Protein AF-A0AAN4U0B3-F1 (afdb_monomer_lite)

Sequence (94 aa):
MAAETITVPLDTIVPISKFGHAGASGEFAKVEDDTPVTVLRNGEPTYFIINAHDYRIYRQAVIAAENRQARHEALNGIGKRFGSVDDLLTSSPA

Radius of gyration: 21.49 Å; chains: 1; bounding box: 45×33×56 Å

pLDDT: mean 83.3, std 13.89, range [41.31, 95.75]

Structure (mmCIF, N/CA/C/O backbone):
data_AF-A0AAN4U0B3-F1
#
_entry.id   AF-A0AAN4U0B3-F1
#
loop_
_atom_site.group_PDB
_atom_site.id
_atom_site.type_symbol
_atom_site.label_atom_id
_atom_site.label_alt_id
_atom_site.label_comp_id
_atom_site.label_asym_id
_atom_site.label_entity_id
_atom_site.label_seq_id
_atom_site.pdbx_PDB_ins_code
_atom_site.Cartn_x
_atom_site.Cartn_y
_atom_site.Cartn_z
_atom_site.occupancy
_atom_site.B_iso_or_equiv
_atom_site.auth_seq_id
_atom_site.auth_comp_id
_atom_site.auth_asym_id
_atom_site.auth_atom_id
_atom_site.pdbx_PDB_model_num
ATOM 1 N N . MET A 1 1 ? -12.952 -12.132 -19.964 1.00 41.31 1 MET A N 1
ATOM 2 C CA . MET A 1 1 ? -12.142 -11.823 -18.771 1.00 41.31 1 MET A CA 1
ATOM 3 C C . MET A 1 1 ? -13.006 -12.151 -17.573 1.00 41.31 1 MET A C 1
ATOM 5 O O . MET A 1 1 ? -14.111 -11.628 -17.511 1.00 41.31 1 MET A O 1
ATOM 9 N N . ALA A 1 2 ? -12.603 -13.103 -16.730 1.00 46.09 2 ALA A N 1
ATOM 10 C CA . ALA A 1 2 ? -13.331 -13.362 -15.491 1.00 46.09 2 ALA A CA 1
ATOM 11 C C . ALA A 1 2 ? -13.211 -12.104 -14.627 1.00 46.09 2 ALA A C 1
ATOM 13 O O . ALA A 1 2 ? -12.109 -11.576 -14.493 1.00 46.09 2 ALA A O 1
ATOM 14 N N . ALA A 1 3 ? -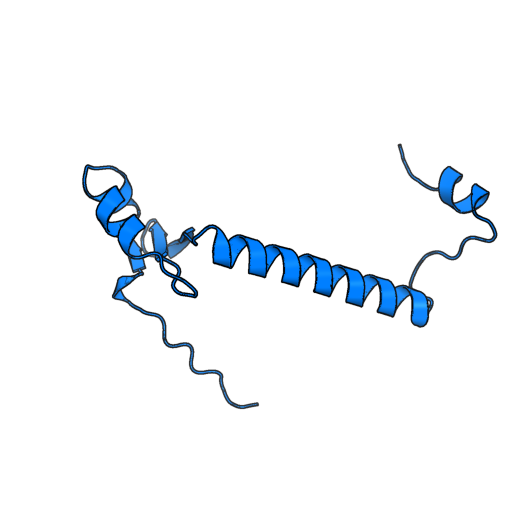14.333 -11.582 -14.132 1.00 50.88 3 ALA A N 1
ATOM 15 C CA . ALA A 1 3 ? -14.297 -10.513 -13.148 1.00 50.88 3 ALA A CA 1
ATOM 16 C C . ALA A 1 3 ? -13.560 -11.069 -11.928 1.00 50.88 3 ALA A C 1
ATOM 18 O O . ALA A 1 3 ? -14.027 -12.021 -11.307 1.00 50.88 3 ALA A O 1
ATOM 19 N N . GLU A 1 4 ? -12.369 -10.545 -11.664 1.00 51.53 4 GLU A N 1
ATOM 20 C CA . GLU A 1 4 ? -11.607 -10.888 -10.476 1.00 51.53 4 GLU A CA 1
ATOM 21 C C . GLU A 1 4 ? -12.431 -10.425 -9.273 1.00 51.53 4 GLU A C 1
ATOM 23 O O . GLU A 1 4 ? -12.619 -9.231 -9.040 1.00 51.53 4 GLU A O 1
ATOM 28 N N . THR A 1 5 ? -13.052 -11.378 -8.579 1.00 43.97 5 THR A N 1
ATOM 29 C CA . THR A 1 5 ? -13.815 -11.104 -7.362 1.00 43.97 5 THR A CA 1
ATOM 30 C C . THR A 1 5 ? -12.822 -10.711 -6.278 1.00 43.97 5 THR A C 1
ATOM 32 O O . THR A 1 5 ? -12.145 -11.565 -5.712 1.00 43.97 5 THR A O 1
ATOM 35 N N . ILE A 1 6 ? -12.713 -9.409 -6.017 1.00 55.28 6 ILE A N 1
ATOM 36 C CA . ILE A 1 6 ? -11.873 -8.878 -4.945 1.00 55.28 6 ILE A CA 1
ATOM 37 C C . ILE A 1 6 ? -12.631 -9.075 -3.631 1.00 55.28 6 ILE A C 1
ATOM 39 O O . ILE A 1 6 ? -13.550 -8.323 -3.302 1.00 55.28 6 ILE A O 1
ATOM 43 N N . THR A 1 7 ? -12.262 -10.109 -2.883 1.00 51.22 7 THR A N 1
ATOM 44 C CA . THR A 1 7 ? -12.706 -10.280 -1.498 1.00 51.22 7 THR A CA 1
ATOM 45 C C . THR A 1 7 ? -11.858 -9.360 -0.629 1.00 51.22 7 THR A C 1
ATOM 47 O O . THR A 1 7 ? -10.679 -9.629 -0.422 1.00 51.22 7 THR A O 1
ATOM 50 N N . VAL A 1 8 ? -12.435 -8.255 -0.153 1.00 57.16 8 VAL A N 1
ATOM 51 C CA . VAL A 1 8 ? -11.745 -7.344 0.770 1.00 57.16 8 VAL A CA 1
ATOM 52 C C . VAL A 1 8 ? -12.036 -7.800 2.202 1.00 57.16 8 VAL A C 1
ATOM 54 O O . VAL A 1 8 ? -13.211 -7.824 2.586 1.00 57.16 8 VAL A O 1
ATOM 57 N N . PRO A 1 9 ? -11.020 -8.158 3.003 1.00 65.38 9 PRO A N 1
ATOM 58 C CA . PRO A 1 9 ? -11.209 -8.445 4.418 1.00 65.38 9 PRO A CA 1
ATOM 59 C C . PRO A 1 9 ? -11.706 -7.174 5.123 1.00 65.38 9 PRO A C 1
ATOM 61 O O . PRO A 1 9 ? -11.016 -6.159 5.177 1.00 65.38 9 PRO A O 1
ATOM 64 N N . LEU A 1 10 ? -12.949 -7.180 5.611 1.00 73.56 10 LEU A N 1
ATOM 65 C CA . LEU A 1 10 ? -13.540 -6.024 6.307 1.00 73.56 10 LEU A CA 1
ATOM 66 C C . LEU A 1 10 ? -12.859 -5.758 7.659 1.00 73.56 10 LEU A C 1
ATOM 68 O O . LEU A 1 10 ? -12.867 -4.636 8.157 1.00 73.56 10 LEU A O 1
ATOM 72 N N . ASP A 1 11 ? -12.272 -6.790 8.254 1.00 81.62 11 ASP A N 1
ATOM 73 C CA . ASP A 1 11 ? -11.557 -6.789 9.529 1.00 81.62 11 ASP A CA 1
ATOM 74 C C . ASP A 1 11 ? -10.230 -6.019 9.491 1.00 81.62 11 ASP A C 1
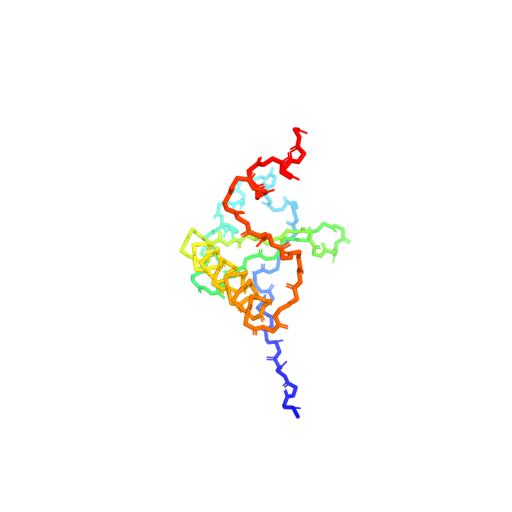ATOM 76 O O . ASP A 1 11 ? -9.776 -5.518 10.532 1.00 81.62 11 ASP A O 1
ATOM 80 N N . THR A 1 12 ? -9.657 -5.853 8.296 1.00 87.00 12 THR A N 1
ATOM 81 C CA .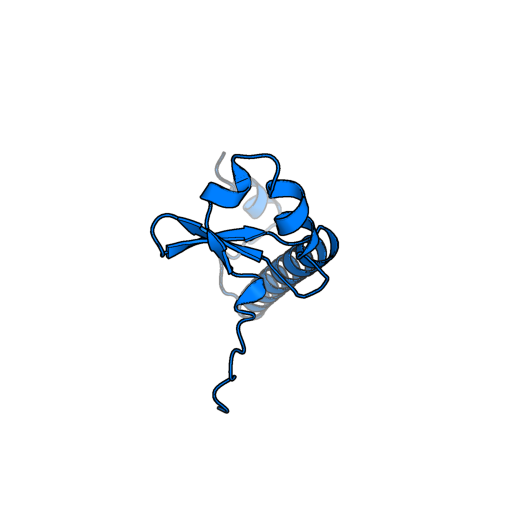 THR A 1 12 ? -8.462 -5.039 8.063 1.00 87.00 12 THR A CA 1
ATOM 82 C C . THR A 1 12 ? -8.796 -3.600 7.657 1.00 87.00 12 THR A C 1
ATOM 84 O O . THR A 1 12 ? -7.887 -2.795 7.454 1.00 87.00 12 THR A O 1
ATOM 87 N N . ILE A 1 13 ? -10.081 -3.224 7.596 1.00 91.56 13 ILE A N 1
ATOM 88 C CA . ILE A 1 13 ? -10.520 -1.842 7.369 1.00 91.56 13 ILE A CA 1
ATOM 89 C C . ILE A 1 13 ? -10.695 -1.131 8.713 1.00 91.56 13 ILE A C 1
ATOM 91 O O . ILE A 1 13 ? -11.575 -1.456 9.510 1.00 91.56 13 ILE A O 1
ATOM 95 N N . VAL A 1 14 ? -9.863 -0.122 8.967 1.00 92.06 14 VAL A N 1
ATOM 96 C CA . VAL A 1 14 ? -9.728 0.495 10.291 1.00 92.06 14 VAL A CA 1
ATOM 97 C C . VAL A 1 14 ? -9.826 2.021 10.193 1.00 92.06 14 VAL A C 1
ATOM 99 O O . VAL A 1 14 ? -9.110 2.638 9.406 1.00 92.06 14 VAL A O 1
ATOM 102 N N . PRO A 1 15 ? -10.669 2.699 10.995 1.00 92.44 15 PRO A N 1
ATOM 103 C CA . PRO A 1 15 ? -10.693 4.156 11.020 1.00 92.44 15 PRO A CA 1
ATOM 104 C C . PRO A 1 15 ? -9.418 4.722 11.656 1.00 92.44 15 PRO A C 1
ATOM 106 O O . PRO A 1 15 ? -8.930 4.219 12.669 1.00 92.44 15 PRO A O 1
ATOM 109 N N . ILE A 1 16 ? -8.922 5.838 11.118 1.00 92.38 16 ILE A N 1
ATOM 110 C CA . ILE A 1 16 ? -7.674 6.484 11.553 1.00 92.38 16 ILE A CA 1
ATOM 111 C C . ILE A 1 16 ? -7.664 6.842 13.049 1.00 92.38 16 ILE A C 1
ATOM 113 O O . ILE A 1 16 ? -6.608 6.886 13.674 1.00 92.38 16 ILE A O 1
ATOM 117 N N . SER A 1 17 ? -8.835 7.037 13.662 1.00 91.00 17 SER A N 1
ATOM 118 C CA . SER A 1 17 ? -8.974 7.313 15.097 1.00 91.00 17 SER A CA 1
ATOM 119 C C . SER A 1 17 ? -8.430 6.194 15.995 1.00 91.00 17 SER A C 1
ATOM 121 O O . SER A 1 17 ? -7.991 6.477 17.112 1.00 91.00 17 SER A O 1
ATOM 123 N N . LYS A 1 18 ? -8.388 4.942 15.514 1.00 89.94 18 LYS A N 1
ATOM 124 C CA . LYS A 1 18 ? -7.818 3.794 16.244 1.00 89.94 18 LYS A CA 1
ATOM 125 C C . LYS A 1 18 ? -6.298 3.868 16.392 1.00 89.94 18 LYS A C 1
ATOM 127 O O . LYS A 1 18 ? -5.756 3.294 17.332 1.00 89.94 18 LYS A O 1
ATOM 132 N N . PHE A 1 19 ? -5.631 4.639 15.533 1.00 87.38 19 PHE A N 1
ATOM 133 C CA . PHE A 1 19 ? -4.181 4.830 15.559 1.00 87.38 19 PHE A CA 1
ATOM 134 C C . PHE A 1 19 ? -3.723 5.962 16.497 1.00 87.38 19 PHE A C 1
ATOM 136 O O . PHE A 1 19 ? -2.528 6.124 16.712 1.00 87.38 19 PHE A O 1
ATOM 143 N N . GLY A 1 20 ? -4.647 6.739 17.078 1.00 78.62 20 GLY A N 1
ATOM 144 C CA . GLY A 1 20 ? -4.330 7.878 17.955 1.00 78.62 20 GLY A CA 1
ATOM 145 C C . GLY A 1 20 ? -4.304 7.585 19.464 1.00 78.62 20 GLY A C 1
ATOM 146 O O . GLY A 1 20 ? -4.122 8.512 20.243 1.00 78.62 20 GLY A O 1
ATOM 147 N N . HIS A 1 21 ? -4.529 6.338 19.892 1.00 70.44 21 HIS A N 1
ATOM 148 C CA . HIS A 1 21 ? -4.577 5.908 21.303 1.00 70.44 21 HIS A CA 1
ATOM 149 C C . HIS A 1 21 ? -3.879 4.538 21.465 1.00 70.44 21 HIS A C 1
ATOM 151 O O . HIS A 1 21 ? -3.412 3.967 20.480 1.00 70.44 21 HIS A O 1
ATOM 157 N N . ALA A 1 22 ? -3.854 3.961 22.676 1.00 75.38 22 ALA A N 1
ATOM 158 C CA . ALA A 1 22 ? -3.239 2.656 22.993 1.00 75.38 22 ALA A CA 1
ATOM 159 C C . ALA A 1 22 ? -3.720 1.445 22.145 1.00 75.38 22 ALA A C 1
ATOM 161 O O . ALA A 1 22 ? -3.217 0.340 22.317 1.00 75.38 22 ALA A O 1
ATOM 162 N N . GLY A 1 23 ? -4.686 1.631 21.236 1.00 77.94 23 GLY A N 1
ATOM 163 C CA . GLY A 1 23 ? -5.190 0.603 20.322 1.00 77.94 23 GLY A CA 1
ATOM 164 C C . GLY A 1 23 ? -4.369 0.406 19.043 1.00 77.94 23 GLY A C 1
ATOM 165 O O . GLY A 1 23 ? -4.560 -0.607 18.377 1.00 77.94 23 GLY A O 1
ATOM 166 N N . ALA A 1 24 ? -3.440 1.312 18.708 1.00 86.00 24 ALA A N 1
ATOM 167 C CA . ALA A 1 24 ? -2.701 1.263 17.442 1.00 86.00 24 ALA A CA 1
ATOM 168 C C . ALA A 1 24 ? -1.952 -0.065 17.239 1.00 86.00 24 ALA A C 1
ATOM 170 O O . ALA A 1 24 ? -1.987 -0.643 16.157 1.00 86.00 24 ALA A O 1
ATOM 171 N N . SER A 1 25 ? -1.325 -0.584 18.297 1.00 87.81 25 SER A N 1
ATOM 172 C CA . SER A 1 25 ? -0.574 -1.843 18.275 1.00 87.81 25 SER A CA 1
ATOM 173 C C . SER A 1 25 ? -1.423 -3.035 17.826 1.00 87.81 25 SER A C 1
ATOM 175 O O . SER A 1 25 ? -0.934 -3.879 17.084 1.00 87.81 25 SER A O 1
ATOM 177 N N . GLY A 1 26 ? -2.692 -3.091 18.246 1.00 90.50 26 GLY A N 1
ATOM 178 C CA . GLY A 1 26 ? -3.608 -4.165 17.860 1.00 90.50 26 GLY A CA 1
ATOM 179 C C . GLY A 1 26 ? -4.021 -4.086 16.393 1.00 90.50 26 GLY A C 1
ATOM 180 O O . GLY A 1 26 ? -4.186 -5.114 15.750 1.00 90.50 26 GLY A O 1
ATOM 181 N N . GLU A 1 27 ? -4.133 -2.877 15.844 1.00 91.44 27 GLU A N 1
ATOM 182 C CA . GLU A 1 27 ? -4.439 -2.687 14.424 1.00 91.44 27 GLU A CA 1
ATOM 183 C C . GLU A 1 27 ? -3.220 -2.992 13.542 1.00 91.44 27 GLU A C 1
ATOM 185 O O . GLU A 1 27 ? -3.369 -3.606 12.493 1.00 91.44 27 GLU A O 1
ATOM 190 N N . PHE A 1 28 ? -2.004 -2.649 13.987 1.00 90.75 28 PHE A N 1
ATOM 191 C CA . PHE A 1 28 ? -0.770 -3.056 13.303 1.00 90.75 28 PHE A CA 1
ATOM 192 C C . PHE A 1 28 ? -0.555 -4.574 13.318 1.00 90.75 28 PHE A C 1
ATOM 194 O O . PHE A 1 28 ? -0.013 -5.113 12.360 1.00 90.75 28 PHE A O 1
ATOM 201 N N . ALA A 1 29 ? -0.992 -5.266 14.374 1.00 91.25 29 ALA A N 1
ATOM 202 C CA . ALA A 1 29 ? -0.861 -6.719 14.489 1.00 91.25 29 ALA A CA 1
ATOM 203 C C . ALA A 1 29 ? -1.714 -7.500 13.475 1.00 91.25 29 ALA A C 1
ATOM 205 O O . ALA A 1 29 ? -1.475 -8.685 13.286 1.00 91.25 29 ALA A O 1
ATOM 206 N N . LYS A 1 30 ? -2.686 -6.850 12.821 1.00 90.69 30 LYS A N 1
ATOM 207 C CA . LYS A 1 30 ? -3.491 -7.449 11.745 1.00 90.69 30 LYS A CA 1
ATOM 208 C C . LYS A 1 30 ? -2.770 -7.484 10.395 1.00 90.69 30 LYS A C 1
ATOM 210 O O . LYS A 1 30 ? -3.307 -8.038 9.444 1.00 90.69 30 LYS A O 1
ATOM 215 N N . VAL A 1 31 ? -1.620 -6.818 10.280 1.00 91.69 31 VAL A N 1
ATOM 216 C CA . VAL A 1 31 ? -0.844 -6.781 9.040 1.00 91.69 31 VAL A CA 1
ATOM 217 C C . VAL A 1 31 ? -0.041 -8.073 8.937 1.00 91.69 31 VAL A C 1
ATOM 219 O O . VAL A 1 31 ? 0.916 -8.276 9.685 1.00 91.69 31 VAL A O 1
ATOM 222 N N . GLU A 1 32 ? -0.416 -8.915 7.985 1.00 89.94 32 GLU A N 1
ATOM 223 C CA . GLU A 1 32 ? 0.239 -10.189 7.675 1.00 89.94 32 GLU A CA 1
ATOM 224 C C . GLU A 1 32 ? 0.670 -10.212 6.203 1.00 89.94 32 GLU A C 1
ATOM 226 O O . GLU A 1 32 ? 0.393 -9.266 5.463 1.00 89.94 32 GLU A O 1
ATOM 231 N N . ASP A 1 33 ? 1.385 -11.260 5.792 1.00 88.44 33 ASP A N 1
ATOM 232 C CA . ASP A 1 33 ? 1.766 -11.446 4.388 1.00 88.44 33 ASP A CA 1
ATOM 233 C C . ASP A 1 33 ? 0.508 -11.476 3.505 1.00 88.44 33 ASP A C 1
ATOM 235 O O . ASP A 1 33 ? -0.497 -12.113 3.841 1.00 88.44 33 ASP A O 1
ATOM 239 N N . ASP A 1 34 ? 0.546 -10.721 2.407 1.00 87.25 34 ASP A N 1
ATOM 240 C CA . ASP A 1 34 ? -0.567 -10.505 1.473 1.00 87.25 34 ASP A CA 1
ATOM 241 C C . ASP A 1 34 ? -1.842 -9.906 2.112 1.00 87.25 34 ASP A C 1
ATOM 243 O O . ASP A 1 34 ? -2.896 -9.830 1.474 1.00 87.25 34 ASP A O 1
ATOM 247 N N . THR A 1 35 ? -1.757 -9.425 3.358 1.00 90.31 35 THR A N 1
ATOM 248 C CA . THR A 1 35 ? -2.904 -8.948 4.143 1.00 90.31 35 THR A CA 1
ATOM 249 C C . THR A 1 35 ? -2.668 -7.514 4.635 1.00 90.31 35 THR A C 1
ATOM 251 O O . THR A 1 35 ? -2.218 -7.288 5.764 1.00 90.31 35 THR A O 1
ATOM 254 N N . PRO A 1 36 ? -2.968 -6.499 3.800 1.00 91.56 36 PRO A N 1
ATOM 255 C CA . PRO A 1 36 ? -2.819 -5.100 4.176 1.00 91.56 36 PRO A CA 1
ATOM 256 C C . PRO A 1 36 ? -3.936 -4.633 5.115 1.00 91.56 36 PRO A C 1
ATOM 258 O O . PRO A 1 36 ? -5.095 -5.037 4.993 1.00 91.56 36 PRO A O 1
ATOM 261 N N . VAL A 1 37 ? -3.614 -3.659 5.966 1.00 93.69 37 VAL A N 1
ATOM 262 C CA . VAL A 1 37 ? -4.612 -2.874 6.704 1.00 93.69 37 VAL A CA 1
ATOM 263 C C . VAL A 1 37 ? -4.958 -1.611 5.926 1.00 93.69 37 VAL A C 1
ATOM 265 O O . VAL A 1 37 ? -4.086 -0.803 5.610 1.00 93.69 37 VAL A O 1
ATOM 268 N N . THR A 1 38 ? -6.244 -1.419 5.645 1.00 93.44 38 THR A N 1
ATOM 269 C CA . THR A 1 38 ? -6.773 -0.224 4.981 1.00 93.44 38 THR A CA 1
ATOM 270 C C . THR A 1 38 ? -7.226 0.784 6.025 1.00 93.44 38 THR A C 1
ATOM 272 O O . THR A 1 38 ? -8.160 0.539 6.788 1.00 93.44 38 THR A O 1
ATOM 275 N N . VAL A 1 39 ? -6.597 1.954 6.047 1.00 92.88 39 VAL A N 1
ATOM 276 C CA . VAL A 1 39 ? -6.932 3.022 6.987 1.00 92.88 39 VAL A CA 1
ATOM 277 C C . VAL A 1 39 ? -7.916 3.995 6.354 1.00 92.88 39 VAL A C 1
ATOM 279 O O . VAL A 1 39 ? -7.631 4.592 5.312 1.00 92.88 39 VAL A O 1
ATOM 282 N N . LEU A 1 40 ? -9.046 4.210 7.028 1.00 93.88 40 LEU A N 1
ATOM 283 C CA . LEU A 1 40 ? -10.069 5.165 6.617 1.00 93.88 40 LEU A CA 1
ATOM 284 C C . LEU A 1 40 ? -9.917 6.507 7.335 1.00 93.88 40 LEU A C 1
ATOM 286 O O . LEU A 1 40 ? -9.821 6.560 8.564 1.00 93.88 40 LEU A O 1
ATOM 290 N N . ARG A 1 41 ? -10.020 7.611 6.598 1.00 92.75 41 ARG A N 1
ATOM 291 C CA . ARG A 1 41 ? -10.251 8.952 7.150 1.00 92.75 41 ARG A CA 1
ATOM 292 C C . ARG A 1 41 ? -11.582 9.452 6.604 1.00 92.75 41 ARG A C 1
ATOM 294 O O . ARG A 1 41 ? -11.789 9.453 5.402 1.00 92.75 41 ARG A O 1
ATOM 301 N N . ASN A 1 42 ? -12.493 9.857 7.488 1.00 93.12 42 ASN A N 1
ATOM 302 C CA . ASN A 1 42 ? -13.835 10.322 7.107 1.00 93.12 42 ASN A CA 1
ATOM 303 C C . ASN A 1 42 ? -14.629 9.313 6.247 1.00 93.12 42 ASN A C 1
ATOM 305 O O . ASN A 1 42 ? -15.425 9.709 5.407 1.00 93.12 42 ASN A O 1
ATOM 309 N N . GLY A 1 43 ? -14.413 8.010 6.461 1.00 88.19 43 GLY A N 1
ATOM 310 C CA . GLY A 1 43 ? -15.068 6.941 5.697 1.00 88.19 43 GLY A CA 1
ATOM 311 C C . GLY A 1 43 ? -14.386 6.586 4.373 1.00 88.19 43 GLY A C 1
ATOM 312 O O . GLY A 1 43 ? -14.781 5.607 3.750 1.00 88.19 43 GLY A O 1
ATOM 313 N N . GLU A 1 44 ? -13.337 7.310 3.977 1.00 91.94 44 GLU A N 1
ATOM 314 C CA . GLU A 1 44 ? -12.623 7.077 2.721 1.00 91.94 44 GLU A CA 1
ATOM 315 C C . GLU A 1 44 ? -11.249 6.422 2.950 1.00 91.94 44 GLU A C 1
ATOM 317 O O . GLU A 1 44 ? -10.509 6.846 3.850 1.00 91.94 44 GLU A O 1
ATOM 322 N N . PRO A 1 45 ? -10.865 5.413 2.142 1.00 92.06 45 PRO A N 1
ATOM 323 C CA . PRO A 1 45 ? -9.523 4.836 2.169 1.00 92.06 45 PRO A CA 1
ATOM 324 C C . PRO A 1 45 ? -8.459 5.900 1.904 1.00 92.06 45 PRO A C 1
ATOM 326 O O . PRO A 1 45 ? -8.464 6.551 0.865 1.00 92.06 45 PRO A O 1
ATOM 329 N N . THR A 1 46 ? -7.545 6.088 2.854 1.00 92.56 46 THR A N 1
ATOM 330 C CA . THR A 1 46 ? -6.484 7.107 2.757 1.00 92.56 46 THR A CA 1
ATOM 331 C C . THR A 1 46 ? -5.090 6.494 2.774 1.00 92.56 46 THR A C 1
ATOM 333 O O . THR A 1 46 ? -4.194 6.995 2.101 1.00 92.56 46 THR A O 1
ATOM 336 N N . TYR A 1 47 ? -4.893 5.411 3.531 1.00 90.38 47 TYR A N 1
ATOM 337 C CA . TYR A 1 47 ? -3.601 4.735 3.626 1.00 90.38 47 TYR A CA 1
ATOM 338 C C . TYR A 1 47 ? -3.775 3.222 3.601 1.00 90.38 47 TYR A C 1
ATOM 340 O O . TYR A 1 47 ? -4.785 2.703 4.069 1.00 90.38 47 TYR A O 1
ATOM 348 N N . PHE A 1 48 ? -2.744 2.530 3.126 1.00 91.62 48 PHE A N 1
ATOM 349 C CA . PHE A 1 48 ? -2.574 1.095 3.303 1.00 91.62 48 PHE A CA 1
ATOM 350 C C . PHE A 1 48 ? -1.323 0.861 4.137 1.00 91.62 48 PHE A C 1
ATOM 352 O O . PHE A 1 48 ? -0.288 1.488 3.902 1.00 91.62 48 PHE A O 1
ATOM 359 N N . ILE A 1 49 ? -1.423 -0.025 5.116 1.00 93.19 49 ILE A N 1
ATOM 360 C CA . ILE A 1 49 ? -0.298 -0.463 5.930 1.00 93.19 49 ILE A CA 1
ATOM 361 C C . ILE A 1 49 ? 0.022 -1.890 5.504 1.00 93.19 49 ILE A C 1
ATOM 363 O O . ILE A 1 49 ? -0.846 -2.759 5.542 1.00 93.19 49 ILE A O 1
ATOM 367 N N . ILE A 1 50 ? 1.268 -2.101 5.096 1.00 94.12 50 ILE A N 1
ATOM 368 C CA . ILE A 1 50 ? 1.815 -3.391 4.672 1.00 94.12 50 ILE A CA 1
ATOM 369 C C . ILE A 1 50 ? 3.065 -3.702 5.479 1.00 94.12 50 ILE A C 1
ATOM 371 O O . ILE A 1 50 ? 3.715 -2.799 6.017 1.00 94.12 50 ILE A O 1
ATOM 375 N N . ASN A 1 51 ? 3.414 -4.981 5.544 1.00 93.81 51 ASN A N 1
ATOM 376 C CA . ASN A 1 51 ? 4.647 -5.399 6.180 1.00 93.81 51 ASN A CA 1
ATOM 377 C C . ASN A 1 51 ? 5.864 -5.146 5.261 1.00 93.81 51 ASN A C 1
ATOM 379 O O . ASN A 1 51 ? 5.760 -4.787 4.082 1.00 93.81 51 ASN A O 1
ATOM 383 N N . ALA A 1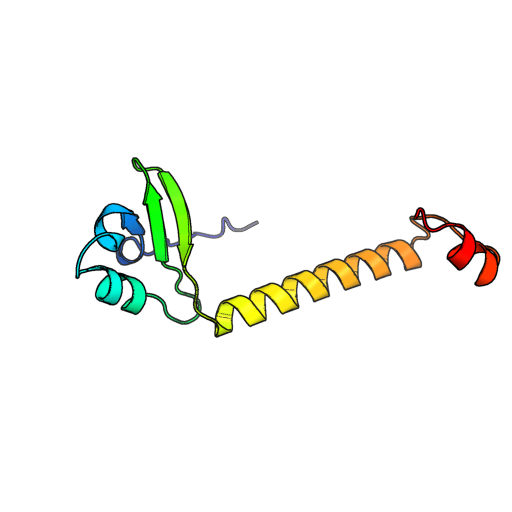 52 ? 7.062 -5.319 5.822 1.00 94.44 52 ALA A N 1
ATOM 384 C CA . ALA A 1 52 ? 8.303 -5.104 5.085 1.00 94.44 52 ALA A CA 1
ATOM 385 C C . ALA A 1 52 ? 8.561 -6.162 3.996 1.00 94.44 52 ALA A C 1
ATOM 387 O O . ALA A 1 52 ? 9.297 -5.879 3.048 1.00 94.44 52 ALA A O 1
ATOM 388 N N . HIS A 1 53 ? 8.010 -7.370 4.134 1.00 94.75 53 HIS A N 1
ATOM 389 C CA . HIS A 1 53 ? 8.152 -8.446 3.156 1.00 94.75 53 HIS A CA 1
ATOM 390 C C . HIS A 1 53 ? 7.404 -8.096 1.864 1.00 94.75 53 HIS A C 1
ATOM 392 O O . HIS A 1 53 ? 8.030 -7.973 0.807 1.00 94.75 53 HIS A O 1
ATOM 398 N N . ASP A 1 54 ? 6.120 -7.777 1.982 1.00 93.62 54 ASP A N 1
ATOM 399 C CA . ASP A 1 54 ? 5.247 -7.387 0.876 1.00 93.62 54 ASP A CA 1
ATOM 400 C C . ASP A 1 54 ? 5.743 -6.114 0.197 1.00 93.62 54 ASP A C 1
ATOM 402 O O . ASP A 1 54 ? 5.798 -6.026 -1.032 1.00 93.62 54 ASP A O 1
ATOM 406 N N . TYR A 1 55 ? 6.211 -5.136 0.982 1.00 93.50 55 TYR A N 1
ATOM 407 C CA . TYR A 1 55 ? 6.808 -3.929 0.418 1.00 93.50 55 TYR A CA 1
ATOM 408 C C . TYR A 1 55 ? 8.020 -4.248 -0.469 1.00 93.50 55 TYR A C 1
ATOM 410 O O . TYR A 1 55 ? 8.178 -3.664 -1.544 1.00 93.50 55 TYR A O 1
ATOM 418 N N . ARG A 1 56 ? 8.882 -5.188 -0.060 1.00 95.75 56 ARG A N 1
ATOM 419 C CA . ARG A 1 56 ? 10.045 -5.592 -0.864 1.00 95.75 56 ARG A CA 1
ATOM 420 C C . ARG A 1 56 ? 9.619 -6.269 -2.162 1.00 95.75 56 ARG A C 1
ATOM 422 O O . ARG A 1 56 ? 10.192 -5.944 -3.202 1.00 95.75 56 ARG A O 1
ATOM 429 N N . ILE A 1 57 ? 8.627 -7.156 -2.110 1.00 94.88 57 ILE A N 1
ATOM 430 C CA . ILE A 1 57 ? 8.080 -7.825 -3.298 1.00 94.88 57 ILE A CA 1
ATOM 431 C C . ILE A 1 57 ? 7.501 -6.788 -4.263 1.00 94.88 57 ILE A C 1
ATOM 433 O O . ILE A 1 57 ? 7.881 -6.760 -5.435 1.00 94.88 57 ILE A O 1
ATOM 437 N N . TYR A 1 58 ? 6.667 -5.873 -3.764 1.00 91.38 58 TYR A N 1
ATOM 438 C CA . TYR A 1 58 ? 6.102 -4.782 -4.556 1.00 91.38 58 TYR A CA 1
ATOM 439 C C . TYR A 1 58 ? 7.196 -3.962 -5.251 1.00 91.38 58 TYR A C 1
ATOM 441 O O . TYR A 1 58 ? 7.157 -3.756 -6.465 1.00 91.38 58 TYR A O 1
ATOM 449 N N . ARG A 1 59 ? 8.229 -3.541 -4.511 1.00 94.94 59 ARG A N 1
ATOM 450 C CA . ARG A 1 59 ? 9.338 -2.758 -5.078 1.00 94.94 59 ARG A CA 1
ATOM 451 C C . ARG A 1 59 ? 10.100 -3.515 -6.161 1.00 94.94 59 ARG A C 1
ATOM 453 O O . ARG A 1 59 ? 10.466 -2.910 -7.167 1.00 94.94 59 ARG A O 1
ATOM 460 N N . GLN A 1 60 ? 10.326 -4.813 -5.982 1.00 95.38 60 GLN A N 1
ATOM 461 C CA . GLN A 1 60 ? 10.958 -5.649 -7.004 1.00 95.38 60 GLN A CA 1
ATOM 462 C C . GLN A 1 60 ? 10.081 -5.778 -8.253 1.00 95.38 60 GLN A C 1
ATOM 464 O O . GLN A 1 60 ? 10.598 -5.684 -9.367 1.00 95.38 60 GLN A O 1
ATOM 469 N N . ALA A 1 61 ? 8.767 -5.939 -8.083 1.00 94.38 61 ALA A N 1
ATOM 470 C CA . ALA A 1 61 ? 7.820 -6.028 -9.189 1.00 94.38 61 ALA A CA 1
ATOM 471 C C . ALA A 1 61 ? 7.777 -4.732 -10.016 1.00 94.38 61 ALA A C 1
ATOM 473 O O . ALA A 1 61 ? 7.817 -4.796 -11.245 1.00 94.38 61 ALA A O 1
ATOM 474 N N . VAL A 1 62 ? 7.780 -3.567 -9.357 1.00 94.94 62 VAL A N 1
ATOM 475 C CA . VAL A 1 62 ? 7.850 -2.252 -10.021 1.00 94.94 62 VAL A CA 1
ATOM 476 C C . VAL A 1 62 ? 9.126 -2.128 -10.855 1.00 94.94 62 VAL A C 1
ATOM 478 O O . VAL A 1 62 ? 9.045 -1.877 -12.054 1.00 94.94 62 VAL A O 1
ATOM 481 N N . ILE A 1 63 ? 10.294 -2.413 -10.268 1.00 94.69 63 ILE A N 1
ATOM 482 C CA . ILE A 1 63 ? 11.582 -2.368 -10.984 1.00 94.69 63 ILE A CA 1
ATOM 483 C C . ILE A 1 63 ? 11.581 -3.333 -12.177 1.00 94.69 63 ILE A C 1
ATOM 485 O O . ILE A 1 63 ? 12.082 -3.020 -13.257 1.00 94.69 63 ILE A O 1
ATOM 489 N N . ALA A 1 64 ? 11.025 -4.534 -12.008 1.00 95.25 64 ALA A N 1
ATOM 490 C CA . ALA A 1 64 ? 10.933 -5.507 -13.087 1.00 95.25 64 ALA A CA 1
ATOM 491 C C . ALA A 1 64 ? 10.017 -5.026 -14.225 1.00 95.25 64 ALA A C 1
ATOM 493 O O . ALA A 1 64 ? 10.330 -5.265 -15.394 1.00 95.25 64 ALA A O 1
ATOM 494 N N . ALA A 1 65 ? 8.913 -4.347 -13.902 1.00 94.69 65 ALA A N 1
ATOM 495 C CA . ALA A 1 65 ? 8.001 -3.765 -14.880 1.00 94.69 65 ALA A CA 1
ATOM 496 C C . ALA A 1 65 ? 8.654 -2.602 -15.644 1.00 94.69 65 ALA A C 1
ATOM 498 O O . ALA A 1 65 ? 8.624 -2.601 -16.874 1.00 94.69 65 ALA A O 1
ATOM 499 N N . GLU A 1 66 ? 9.323 -1.685 -14.943 1.00 93.25 66 GLU A N 1
ATOM 500 C CA . GLU A 1 66 ? 10.082 -0.580 -15.545 1.00 93.25 66 GLU A CA 1
ATOM 501 C C . GLU A 1 66 ? 11.184 -1.098 -16.476 1.00 93.25 66 GLU A C 1
ATOM 503 O O . GLU A 1 66 ? 11.287 -0.683 -17.629 1.00 93.25 66 GLU A O 1
ATOM 508 N N . ASN A 1 67 ? 11.958 -2.092 -16.031 1.00 93.31 67 ASN A N 1
ATOM 509 C CA . ASN A 1 67 ? 12.989 -2.717 -16.860 1.00 93.31 67 ASN A CA 1
ATOM 510 C C . ASN A 1 67 ? 12.410 -3.410 -18.097 1.00 93.31 67 ASN A C 1
ATOM 512 O O . ASN A 1 67 ? 13.020 -3.397 -19.168 1.00 93.31 67 ASN A O 1
ATOM 516 N N . ARG A 1 68 ? 11.244 -4.050 -17.966 1.00 93.44 68 ARG A N 1
ATOM 517 C CA . ARG A 1 68 ? 10.554 -4.675 -19.100 1.00 93.44 68 ARG A CA 1
ATOM 518 C C . ARG A 1 68 ? 10.105 -3.618 -20.105 1.00 93.44 68 ARG A C 1
ATOM 520 O O . ARG A 1 68 ? 10.293 -3.827 -21.301 1.00 93.44 68 ARG A O 1
ATOM 527 N N . GLN A 1 69 ? 9.580 -2.496 -19.619 1.00 91.06 69 GLN A N 1
ATOM 528 C CA . GLN A 1 69 ? 9.170 -1.367 -20.446 1.00 91.06 69 GLN A CA 1
ATOM 529 C C . GLN A 1 69 ? 10.366 -0.753 -21.186 1.00 91.06 69 GLN A C 1
ATOM 531 O O . GLN A 1 69 ? 10.331 -0.648 -22.408 1.00 91.06 69 GLN A O 1
ATOM 536 N N . ALA A 1 70 ? 11.469 -0.468 -20.489 1.00 88.12 70 ALA A N 1
ATOM 537 C CA . ALA A 1 70 ? 12.683 0.074 -21.103 1.00 88.12 70 ALA A CA 1
ATOM 538 C C . ALA A 1 70 ? 13.263 -0.861 -22.183 1.00 88.12 70 ALA A C 1
ATOM 540 O O . ALA A 1 70 ? 13.685 -0.419 -23.251 1.00 88.12 70 ALA A O 1
ATOM 541 N N . ARG A 1 71 ? 13.241 -2.182 -21.947 1.00 88.44 71 ARG A N 1
ATOM 542 C CA . ARG A 1 71 ? 13.642 -3.177 -22.958 1.00 88.44 71 ARG A CA 1
ATOM 543 C C . ARG A 1 71 ? 12.710 -3.182 -24.164 1.00 88.44 71 ARG A C 1
ATOM 545 O O . ARG A 1 71 ? 13.189 -3.275 -25.290 1.00 88.44 71 ARG A O 1
ATOM 552 N N . HIS A 1 72 ? 11.401 -3.098 -23.938 1.00 90.69 72 HIS A N 1
ATOM 553 C CA . HIS A 1 72 ? 10.417 -3.010 -25.013 1.00 90.69 72 HIS A CA 1
ATOM 554 C C . HIS A 1 72 ? 10.640 -1.754 -25.866 1.00 90.69 72 HIS A C 1
ATOM 556 O O . HIS A 1 72 ? 10.608 -1.827 -27.092 1.00 90.69 72 HIS A O 1
ATOM 562 N N . GLU A 1 73 ? 10.916 -0.616 -25.237 1.00 89.12 73 GLU A N 1
ATOM 563 C CA . GLU A 1 73 ? 11.229 0.633 -25.928 1.00 89.12 73 GLU A CA 1
ATOM 564 C C . GLU A 1 73 ? 12.511 0.518 -26.761 1.00 89.12 73 GLU A C 1
ATOM 566 O O . GLU A 1 73 ? 12.493 0.813 -27.957 1.00 89.12 73 GLU A O 1
ATOM 571 N N . ALA A 1 74 ? 13.588 -0.024 -26.182 1.00 85.25 74 ALA A N 1
ATOM 572 C CA . ALA A 1 74 ? 14.852 -0.238 -26.884 1.00 85.25 74 ALA A CA 1
ATOM 573 C C . ALA A 1 74 ? 14.711 -1.174 -28.099 1.00 85.25 74 ALA A C 1
ATOM 575 O O . ALA A 1 74 ? 15.215 -0.863 -29.180 1.00 85.25 74 ALA A O 1
ATOM 576 N N . LEU A 1 75 ? 13.998 -2.297 -27.944 1.00 87.88 75 LEU A N 1
ATOM 577 C CA . LEU A 1 75 ? 13.784 -3.277 -29.016 1.00 87.88 75 LEU A CA 1
ATOM 578 C C . LEU A 1 75 ? 12.931 -2.722 -30.161 1.00 87.88 75 LEU A C 1
ATOM 580 O O . LEU A 1 75 ? 13.185 -3.038 -31.321 1.00 87.88 75 LEU A O 1
ATOM 584 N N . ASN A 1 76 ? 11.949 -1.878 -29.847 1.00 89.62 76 ASN A N 1
ATOM 585 C CA . ASN A 1 76 ? 11.064 -1.280 -30.845 1.00 89.62 76 ASN A CA 1
ATOM 586 C C . ASN A 1 76 ? 11.562 0.079 -31.360 1.00 89.62 76 ASN A C 1
ATOM 588 O O . ASN A 1 76 ? 10.888 0.718 -32.165 1.00 89.62 76 ASN A O 1
ATOM 592 N N . GLY A 1 77 ? 12.738 0.537 -30.914 1.00 82.69 77 GLY A N 1
ATOM 593 C CA . GLY A 1 77 ? 13.299 1.828 -31.308 1.00 82.69 77 GLY A CA 1
ATOM 594 C C . GLY A 1 77 ? 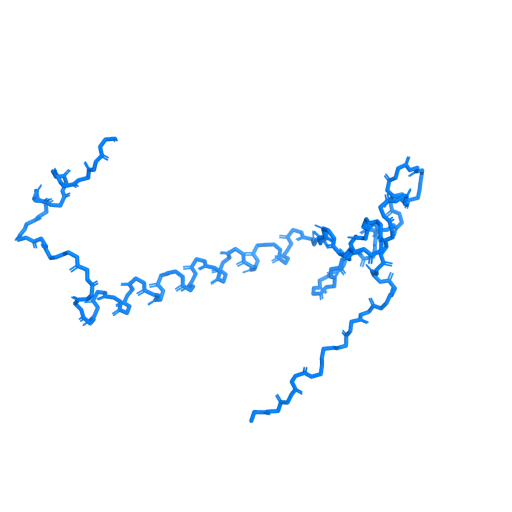12.460 3.026 -30.859 1.00 82.69 77 GLY A C 1
ATOM 595 O O . GLY A 1 77 ? 12.501 4.070 -31.507 1.00 82.69 77 GLY A O 1
ATOM 596 N N . ILE A 1 78 ? 11.694 2.872 -29.779 1.00 75.56 78 ILE A N 1
ATOM 597 C CA . ILE A 1 78 ? 10.899 3.934 -29.169 1.00 75.56 78 ILE A CA 1
ATOM 598 C C . ILE A 1 78 ? 11.838 4.709 -28.241 1.00 75.56 78 ILE A C 1
ATOM 600 O O . ILE A 1 78 ? 12.319 4.171 -27.252 1.00 75.56 78 ILE A O 1
ATOM 604 N N . GLY A 1 79 ? 12.142 5.959 -28.591 1.00 71.25 79 GLY A N 1
ATOM 605 C CA . GLY A 1 79 ? 13.045 6.817 -27.821 1.00 71.25 79 GLY A CA 1
ATOM 606 C C . GLY A 1 79 ? 14.081 7.531 -28.686 1.00 71.25 79 GLY A C 1
ATOM 607 O O . GLY A 1 79 ? 14.079 7.446 -29.916 1.00 71.25 79 GLY A O 1
ATOM 608 N N . LYS A 1 80 ? 14.973 8.280 -28.036 1.00 72.31 80 LYS A N 1
ATOM 609 C CA . LYS A 1 80 ? 16.028 9.039 -28.713 1.00 72.31 80 LYS A CA 1
ATOM 610 C C . LYS A 1 80 ? 17.178 8.093 -29.065 1.00 72.31 80 LYS A C 1
ATOM 612 O O . LYS A 1 80 ? 17.712 7.410 -28.196 1.00 72.31 80 LYS A O 1
ATOM 617 N N . ARG A 1 81 ? 17.550 8.036 -30.344 1.00 69.00 81 ARG A N 1
ATOM 618 C CA . ARG A 1 81 ? 18.750 7.320 -30.798 1.00 69.00 81 ARG A CA 1
ATOM 619 C C . ARG A 1 81 ? 19.958 8.238 -30.668 1.00 69.00 81 ARG A C 1
ATOM 621 O O . ARG A 1 81 ? 19.879 9.404 -31.046 1.00 69.00 81 ARG A O 1
ATOM 628 N N . PHE A 1 82 ? 21.060 7.691 -30.179 1.00 76.00 82 PHE A N 1
ATOM 629 C CA . PHE A 1 82 ? 22.345 8.378 -30.089 1.00 76.00 82 PHE A CA 1
ATOM 630 C C . PHE A 1 82 ? 23.327 7.701 -31.044 1.00 76.00 82 PHE A C 1
ATOM 632 O O . PHE A 1 82 ? 23.306 6.477 -31.176 1.00 76.00 82 PHE A O 1
ATOM 639 N N . GLY A 1 83 ? 24.138 8.491 -31.750 1.00 76.62 83 GLY A N 1
ATOM 640 C CA . GLY A 1 83 ? 25.140 7.974 -32.687 1.00 76.62 83 GLY A CA 1
ATOM 641 C C . GLY A 1 83 ? 26.381 7.421 -31.984 1.00 76.62 83 GLY A C 1
ATOM 642 O O . GLY A 1 83 ? 27.080 6.578 -32.542 1.00 76.62 83 GLY A O 1
ATOM 643 N N . SER A 1 84 ? 26.632 7.865 -30.751 1.00 80.94 84 SER A N 1
ATOM 644 C CA . SER A 1 84 ? 27.771 7.475 -29.923 1.00 80.94 84 SER A CA 1
ATOM 645 C C . SER A 1 84 ? 27.453 7.579 -28.423 1.00 80.94 84 SER A C 1
ATOM 647 O O . SER A 1 84 ? 26.442 8.159 -28.021 1.00 80.94 84 SER A O 1
ATOM 649 N N . VAL A 1 85 ? 28.326 7.012 -27.582 1.00 76.69 85 VAL A N 1
ATOM 650 C CA . VAL A 1 85 ? 28.236 7.142 -26.114 1.00 76.69 85 VAL A CA 1
ATOM 651 C C . VAL A 1 85 ? 28.483 8.592 -25.672 1.00 76.69 85 VAL A C 1
ATOM 653 O O . VAL A 1 85 ? 27.839 9.056 -24.734 1.00 76.69 85 VAL A O 1
ATOM 656 N N . ASP A 1 86 ? 29.340 9.335 -26.378 1.00 81.81 86 ASP A N 1
ATOM 657 C CA . ASP A 1 86 ? 29.598 10.754 -26.098 1.00 81.81 86 ASP A CA 1
ATOM 658 C C . ASP A 1 86 ? 28.356 11.631 -26.357 1.00 81.81 86 ASP A C 1
ATOM 660 O O . ASP A 1 86 ? 28.039 12.515 -25.555 1.00 81.81 86 ASP A O 1
ATOM 664 N N . ASP A 1 87 ? 27.584 11.342 -27.414 1.00 81.62 87 ASP A N 1
ATOM 665 C CA . ASP A 1 87 ? 26.312 12.031 -27.698 1.00 81.62 87 ASP A CA 1
ATOM 666 C C . ASP A 1 87 ? 25.267 11.802 -26.595 1.00 81.62 87 ASP A C 1
ATOM 668 O O . ASP A 1 87 ? 24.455 12.679 -26.298 1.00 81.62 87 ASP A O 1
ATOM 672 N N . LEU A 1 88 ? 25.268 10.615 -25.980 1.00 79.62 88 LEU A N 1
ATOM 673 C CA . LEU A 1 88 ? 24.376 10.296 -24.866 1.00 79.62 88 LEU A CA 1
ATOM 674 C C . LEU A 1 88 ? 24.736 11.134 -23.633 1.00 79.62 88 LEU A C 1
ATOM 676 O O . LEU A 1 88 ? 23.858 11.781 -23.058 1.00 79.62 88 LEU A O 1
ATOM 680 N N . LEU A 1 89 ? 26.018 11.150 -23.254 1.00 80.06 89 LEU A N 1
ATOM 681 C CA . LEU A 1 89 ? 26.509 11.830 -22.049 1.00 80.06 89 LEU A CA 1
ATOM 682 C C . LEU A 1 89 ? 26.356 13.355 -22.122 1.00 80.06 89 LEU A C 1
ATOM 684 O O . LEU A 1 89 ? 26.122 13.999 -21.104 1.00 80.06 89 LEU A O 1
ATOM 688 N N . THR A 1 90 ? 26.426 13.927 -23.323 1.00 80.94 90 THR A N 1
ATOM 689 C CA . THR A 1 90 ? 26.230 15.368 -23.557 1.00 80.94 90 THR A CA 1
ATOM 690 C C . THR A 1 90 ? 24.758 15.783 -23.660 1.00 80.94 90 THR A C 1
ATOM 692 O O . THR A 1 90 ? 24.454 16.973 -23.629 1.00 80.94 90 THR A O 1
ATOM 695 N N . SER A 1 91 ? 23.827 14.826 -23.756 1.00 70.75 91 SER A N 1
ATOM 696 C CA . SER A 1 91 ? 22.390 15.091 -23.924 1.00 70.75 91 SER A CA 1
ATOM 697 C C . SER A 1 91 ? 21.574 15.143 -22.627 1.00 70.75 91 SER A C 1
ATOM 699 O O . SER A 1 91 ? 20.386 15.474 -22.678 1.00 70.75 91 SER A O 1
ATOM 701 N N . SER A 1 92 ? 22.180 14.808 -21.483 1.00 58.06 92 SER A N 1
ATOM 702 C CA . SER A 1 92 ? 21.506 14.847 -20.183 1.00 58.06 92 SER A CA 1
ATOM 703 C C . SER A 1 92 ? 21.382 16.298 -19.698 1.00 58.06 92 SER A C 1
ATOM 705 O O . SER A 1 92 ? 22.407 16.972 -19.586 1.00 58.06 92 SER A O 1
ATOM 707 N N . PRO A 1 93 ? 20.173 16.811 -19.398 1.00 56.34 93 PRO A N 1
ATOM 708 C CA . PRO A 1 93 ? 20.042 18.112 -18.754 1.00 56.34 93 PRO A CA 1
ATOM 709 C C . PRO A 1 93 ? 20.622 18.053 -17.332 1.00 56.34 93 PRO A C 1
ATOM 711 O O . PRO A 1 93 ? 20.504 17.027 -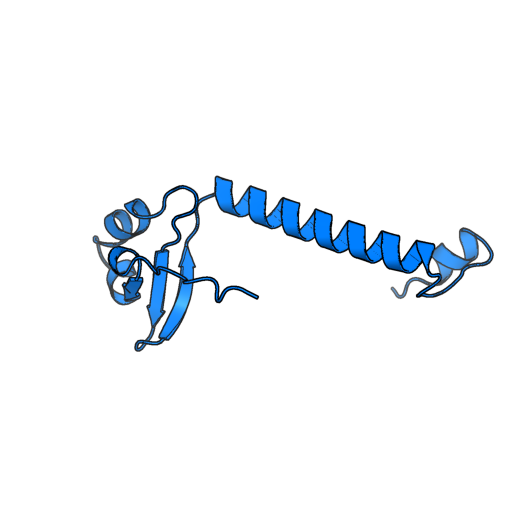16.657 1.00 56.34 93 PRO A O 1
ATOM 714 N N . ALA A 1 94 ? 21.285 19.144 -16.938 1.00 47.56 94 ALA A N 1
ATOM 715 C CA . ALA A 1 94 ? 21.815 19.379 -15.594 1.00 47.56 94 ALA A CA 1
ATOM 716 C C . ALA A 1 94 ? 20.703 19.545 -14.548 1.00 47.56 94 ALA A C 1
ATOM 718 O O . ALA A 1 94 ? 19.609 20.030 -14.926 1.00 47.56 94 ALA A O 1
#

Secondary structure (DSSP, 8-state):
---------GGGEEEGGGGGSTTHHHHHTT-BTTBPEEEEETTEEEEEE--HHHHHHHHHHHHHHHHHHHHHHHHHT-S---SSHHHHHTTS--

Foldseek 3Di:
DPDPPDDQDVLLEEEPVCCVDPNVVVSLVQADVVGWRFYDDPNDGDDIHHDPVVVVVVVVVVVVVVVVVVVVCVVVVNDDDDPDPVSVVVPDDD